Protein AF-A0A5N7JYY6-F1 (afdb_monomer)

Radius of gyration: 16.92 Å; Cα contacts (8 Å, |Δi|>4): 28; chains: 1; bounding box: 33×27×46 Å

Solvent-accessible surface area (backbone atoms only — not comparable to full-atom values): 3465 Å² total; per-residue (Å²): 110,68,68,58,55,51,51,55,50,45,63,68,37,45,63,32,46,68,40,76,68,89,67,17,70,61,37,23,55,51,23,49,50,52,43,52,50,50,56,53,50,63,64,48,51,76,48,50,64,54,52,52,5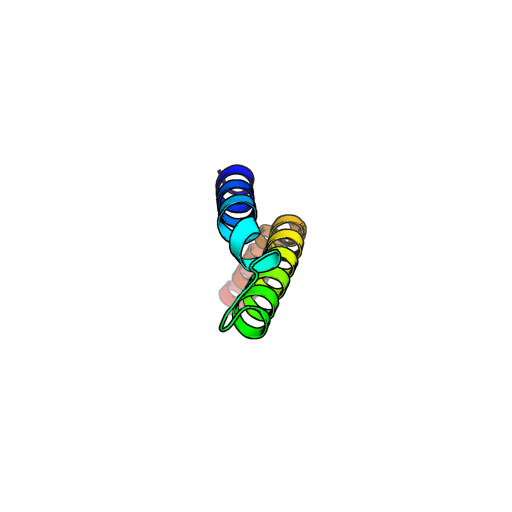1,52,51,52,54,60,59,72,74,108

pLDDT: mean 93.96, std 7.2, range [51.59, 97.31]

Mean predicted aligned error: 4.12 Å

Sequence (62 aa):
PIIMTSLAFILGVVPLAIATGASSASQQAIGTGVIGGMITATLAVVFVPVFFVVVMKLTRKR

Structure (mmCIF, N/CA/C/O backbone):
data_AF-A0A5N7JYY6-F1
#
_entry.id   AF-A0A5N7JYY6-F1
#
loop_
_atom_site.group_PDB
_atom_site.id
_atom_site.type_symbol
_atom_site.label_atom_id
_atom_site.label_alt_id
_atom_site.label_comp_id
_atom_site.label_asym_id
_atom_site.label_entity_id
_atom_site.label_seq_id
_atom_site.pdbx_PDB_ins_code
_atom_site.Cartn_x
_atom_site.Cartn_y
_atom_site.Cartn_z
_atom_site.occupancy
_atom_site.B_iso_or_equiv
_atom_site.auth_seq_id
_atom_site.auth_comp_id
_atom_site.auth_asym_id
_atom_site.auth_atom_id
_atom_site.pdbx_PDB_model_num
ATOM 1 N N . PRO A 1 1 ? 2.235 10.170 9.437 1.00 91.06 1 PRO A N 1
ATOM 2 C CA . PRO A 1 1 ? 3.509 9.554 8.983 1.00 91.06 1 PRO A CA 1
ATOM 3 C C . PRO A 1 1 ? 3.346 8.443 7.928 1.00 91.06 1 PRO A C 1
ATOM 5 O O . PRO A 1 1 ? 4.192 8.362 7.051 1.00 91.06 1 PRO A O 1
ATOM 8 N N . ILE A 1 2 ? 2.276 7.632 7.964 1.00 93.38 2 ILE A N 1
ATOM 9 C CA . ILE A 1 2 ? 2.097 6.481 7.050 1.00 93.38 2 ILE A CA 1
ATOM 10 C C . ILE A 1 2 ? 2.083 6.898 5.573 1.00 93.38 2 ILE A C 1
ATOM 12 O O . ILE A 1 2 ? 2.798 6.325 4.760 1.00 93.38 2 ILE A O 1
ATOM 16 N N . ILE A 1 3 ? 1.318 7.935 5.221 1.00 94.50 3 ILE A N 1
ATOM 17 C CA . ILE A 1 3 ? 1.256 8.423 3.834 1.00 94.50 3 ILE A CA 1
ATOM 18 C C . ILE A 1 3 ? 2.632 8.905 3.357 1.00 94.50 3 ILE A C 1
ATOM 20 O O . ILE A 1 3 ? 3.058 8.559 2.264 1.00 94.50 3 ILE A O 1
ATOM 24 N N . MET A 1 4 ? 3.366 9.631 4.205 1.00 97.31 4 MET A N 1
ATOM 25 C CA . MET A 1 4 ? 4.704 10.138 3.882 1.00 97.31 4 MET A CA 1
ATOM 26 C C . MET A 1 4 ? 5.682 9.003 3.560 1.00 97.31 4 MET A C 1
ATOM 28 O O . MET A 1 4 ? 6.346 9.047 2.530 1.00 97.31 4 MET A O 1
ATOM 32 N N . THR A 1 5 ? 5.754 7.974 4.411 1.00 96.38 5 THR A N 1
ATOM 33 C CA . THR A 1 5 ? 6.668 6.841 4.197 1.00 96.38 5 THR A CA 1
ATOM 34 C C . THR A 1 5 ? 6.267 6.019 2.978 1.00 96.38 5 THR A C 1
ATOM 36 O O . THR A 1 5 ? 7.131 5.569 2.233 1.00 96.38 5 THR A O 1
ATOM 39 N N . SER A 1 6 ? 4.961 5.868 2.744 1.00 93.94 6 SER A N 1
ATOM 40 C CA . SER A 1 6 ? 4.431 5.130 1.594 1.00 93.94 6 SER A CA 1
ATOM 41 C C . SER A 1 6 ? 4.763 5.831 0.278 1.00 93.94 6 SER A C 1
ATOM 43 O O . SER A 1 6 ? 5.261 5.194 -0.645 1.00 93.94 6 SER A O 1
ATOM 45 N N . LEU A 1 7 ? 4.561 7.150 0.207 1.00 95.38 7 LEU A N 1
ATOM 46 C CA . LEU A 1 7 ? 4.891 7.948 -0.975 1.00 95.38 7 LEU A CA 1
ATOM 47 C C . LEU A 1 7 ? 6.399 8.000 -1.226 1.00 95.38 7 LEU A C 1
ATOM 49 O O . LEU A 1 7 ? 6.826 7.821 -2.363 1.00 95.38 7 LEU A O 1
ATOM 53 N N . ALA A 1 8 ? 7.204 8.193 -0.178 1.00 96.50 8 ALA A N 1
ATOM 54 C CA . ALA A 1 8 ? 8.660 8.184 -0.298 1.00 96.50 8 ALA A CA 1
ATOM 55 C C . ALA A 1 8 ? 9.170 6.845 -0.852 1.00 96.50 8 ALA A C 1
ATOM 57 O O . ALA A 1 8 ? 10.010 6.829 -1.749 1.00 96.50 8 ALA A O 1
ATOM 58 N N . PHE A 1 9 ? 8.619 5.727 -0.372 1.00 96.50 9 PHE A N 1
ATOM 59 C CA . PHE A 1 9 ? 8.959 4.408 -0.890 1.00 96.50 9 PHE A CA 1
ATOM 60 C C . PHE A 1 9 ? 8.519 4.233 -2.349 1.00 96.50 9 PHE A C 1
ATOM 62 O O . PHE A 1 9 ? 9.343 3.843 -3.169 1.00 96.50 9 PHE A O 1
ATOM 69 N N . ILE A 1 10 ? 7.262 4.562 -2.689 1.00 96.12 10 ILE A N 1
ATOM 70 C CA . ILE A 1 10 ? 6.729 4.442 -4.059 1.00 96.12 10 ILE A CA 1
ATOM 71 C C . ILE A 1 10 ? 7.598 5.224 -5.045 1.00 96.12 10 ILE A C 1
ATOM 73 O O . ILE A 1 10 ? 8.015 4.671 -6.057 1.00 96.12 10 ILE A O 1
ATOM 77 N N . LEU A 1 11 ? 7.915 6.484 -4.740 1.00 95.94 11 LEU A N 1
ATOM 78 C CA . LEU A 1 11 ? 8.764 7.311 -5.598 1.00 95.94 11 LEU A CA 1
ATOM 79 C C . 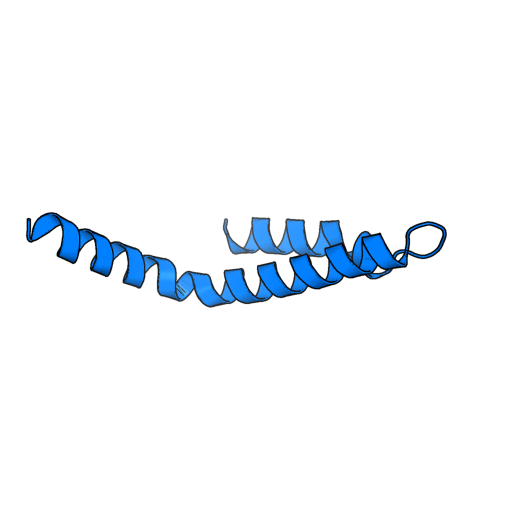LEU A 1 11 ? 10.195 6.762 -5.692 1.00 95.94 11 LEU A C 1
ATOM 81 O O . LEU A 1 11 ? 10.789 6.798 -6.767 1.00 95.94 11 LEU A O 1
ATOM 85 N N . GLY A 1 12 ? 10.724 6.196 -4.60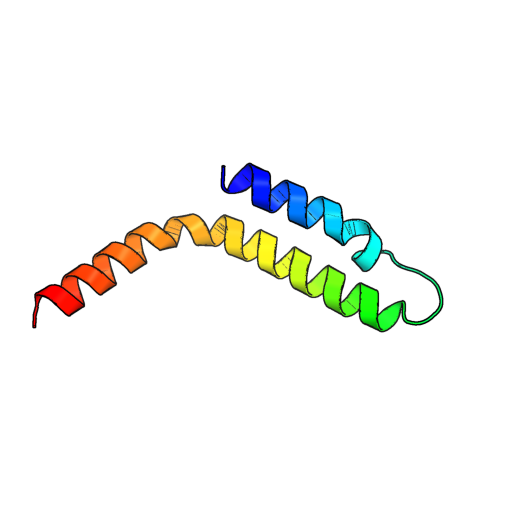5 1.00 96.12 12 GLY A N 1
ATOM 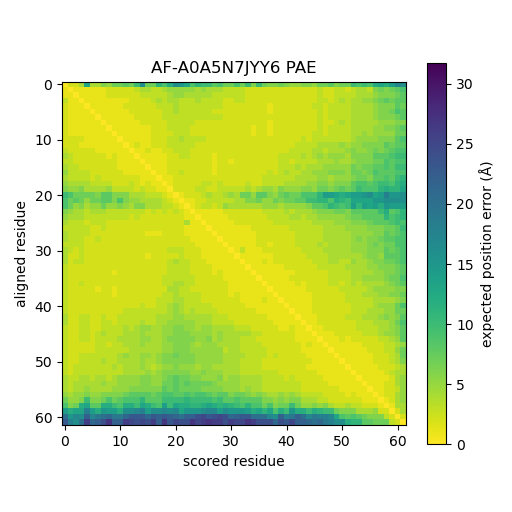86 C CA . GLY A 1 12 ? 12.044 5.566 -4.583 1.00 96.12 12 GLY A CA 1
ATOM 87 C C . GLY A 1 12 ? 12.168 4.328 -5.479 1.00 96.12 12 GLY A C 1
ATOM 88 O O . GLY A 1 12 ? 13.256 4.048 -5.975 1.00 96.12 12 GLY A O 1
ATOM 89 N N . VAL A 1 13 ? 11.070 3.608 -5.735 1.00 96.38 13 VAL A N 1
ATOM 90 C CA . VAL A 1 13 ? 11.057 2.398 -6.582 1.00 96.38 13 VAL A CA 1
ATOM 91 C C . VAL A 1 13 ? 10.623 2.661 -8.030 1.00 96.38 13 VAL A C 1
ATOM 93 O O . VAL A 1 13 ? 10.732 1.760 -8.863 1.00 96.38 13 VAL A O 1
ATOM 96 N N . VAL A 1 14 ? 10.192 3.885 -8.370 1.00 95.88 14 VAL A N 1
ATOM 97 C CA . VAL A 1 14 ? 9.856 4.278 -9.756 1.00 95.88 14 VAL A CA 1
ATOM 98 C C . VAL A 1 14 ? 10.985 3.954 -10.746 1.00 95.88 14 VAL A C 1
ATOM 100 O O . VAL A 1 14 ? 10.675 3.370 -11.784 1.00 95.88 14 VAL A O 1
ATOM 103 N N . PRO A 1 15 ? 12.277 4.232 -10.461 1.00 95.00 15 PRO A N 1
ATOM 104 C CA . PRO A 1 15 ? 13.361 3.904 -11.388 1.0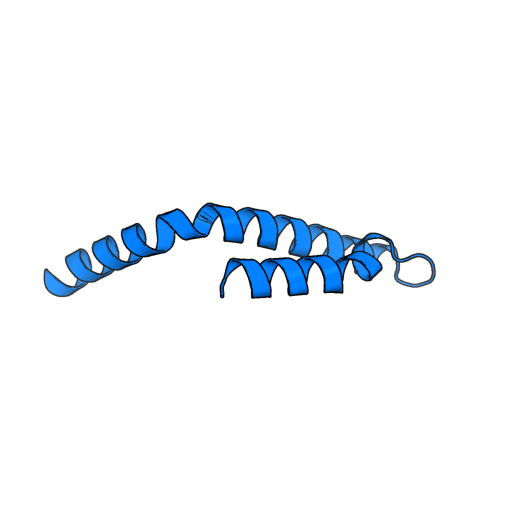0 95.00 15 PRO A CA 1
ATOM 105 C C . PRO A 1 15 ? 13.466 2.408 -11.705 1.00 95.00 15 PRO A C 1
ATOM 107 O O . PRO A 1 15 ? 13.8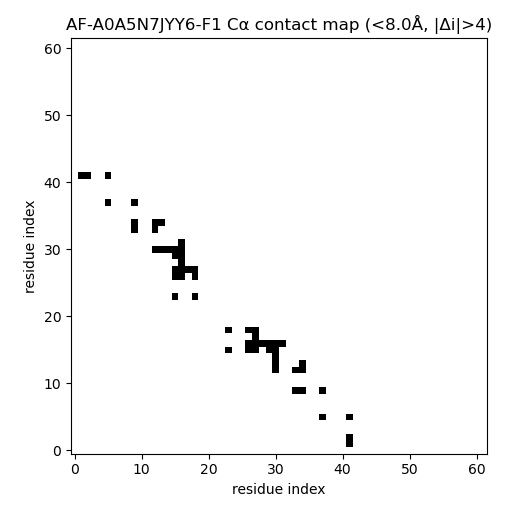18 2.049 -12.822 1.00 95.00 15 PRO A O 1
ATOM 110 N N . LEU A 1 16 ? 13.116 1.535 -10.754 1.00 93.75 16 LEU A N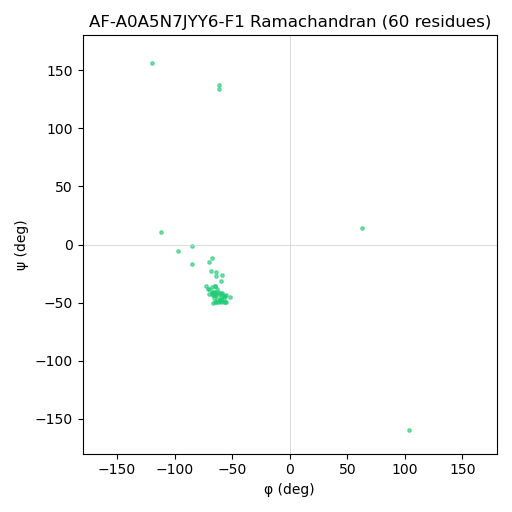 1
ATOM 111 C CA . LEU A 1 16 ? 13.068 0.084 -10.958 1.00 93.75 16 LEU A CA 1
ATOM 112 C C . LEU A 1 16 ? 11.948 -0.304 -11.930 1.00 93.75 16 LEU A C 1
ATOM 114 O O . LEU A 1 16 ? 12.149 -1.141 -12.806 1.00 93.75 16 LEU A O 1
ATOM 118 N N . ALA A 1 17 ? 10.786 0.343 -11.806 1.00 93.50 17 ALA A N 1
ATOM 119 C CA . ALA A 1 17 ? 9.625 0.095 -12.658 1.00 93.50 17 ALA A CA 1
ATOM 120 C C . ALA A 1 17 ? 9.822 0.552 -14.115 1.00 93.50 17 ALA A C 1
ATOM 122 O O . ALA A 1 17 ? 9.156 0.027 -15.003 1.00 93.50 17 ALA A O 1
ATOM 123 N N . ILE A 1 18 ? 10.737 1.493 -14.368 1.00 95.56 18 ILE A N 1
ATOM 124 C CA . ILE A 1 18 ? 11.085 1.978 -15.717 1.00 95.56 18 ILE A CA 1
ATOM 125 C C . ILE A 1 18 ? 12.503 1.578 -16.153 1.00 95.56 18 ILE A C 1
ATOM 127 O O . ILE A 1 18 ? 13.009 2.091 -17.151 1.00 95.56 18 ILE A O 1
ATOM 131 N N . ALA A 1 19 ? 13.166 0.688 -15.408 1.00 95.19 19 ALA A N 1
ATOM 132 C CA . ALA A 1 19 ? 14.553 0.318 -15.658 1.00 95.19 19 ALA A CA 1
ATOM 133 C C . ALA A 1 19 ? 14.719 -0.317 -17.044 1.00 95.19 19 ALA A C 1
ATOM 135 O O . ALA A 1 19 ? 13.980 -1.229 -17.414 1.00 95.19 19 ALA A O 1
ATOM 136 N N . THR A 1 20 ? 15.733 0.113 -17.791 1.00 92.88 20 THR A N 1
ATOM 137 C CA . THR A 1 20 ? 16.119 -0.450 -19.092 1.00 92.88 20 THR A CA 1
ATOM 138 C C . THR A 1 20 ? 17.553 -0.987 -19.030 1.00 92.88 20 THR A C 1
ATOM 140 O O . THR A 1 20 ? 18.336 -0.597 -18.166 1.00 92.88 20 THR A O 1
ATOM 143 N N . GLY A 1 21 ? 17.899 -1.934 -19.910 1.00 92.56 21 GLY A N 1
ATOM 144 C CA . GLY A 1 21 ? 19.213 -2.594 -19.924 1.00 92.56 21 GLY A CA 1
ATOM 145 C C . GLY A 1 21 ? 19.206 -4.015 -19.350 1.00 92.56 21 GLY A C 1
ATOM 146 O O . GLY A 1 21 ? 18.168 -4.684 -19.308 1.00 92.56 21 GLY A O 1
ATOM 147 N N . ALA A 1 22 ? 20.377 -4.506 -18.941 1.00 91.25 22 ALA A N 1
ATOM 148 C CA . ALA A 1 22 ? 20.523 -5.853 -18.393 1.00 91.25 22 ALA A CA 1
ATOM 149 C C . ALA A 1 22 ? 19.696 -6.016 -17.105 1.00 91.25 22 ALA A C 1
ATOM 151 O O . ALA A 1 22 ? 19.678 -5.131 -16.253 1.00 91.25 22 ALA A O 1
ATOM 152 N N . SER A 1 23 ? 19.003 -7.149 -16.959 1.00 92.00 23 SER A N 1
ATOM 153 C CA . SER A 1 23 ? 18.100 -7.422 -15.825 1.00 92.00 23 SER A CA 1
ATOM 154 C C . SER A 1 23 ? 16.887 -6.475 -15.705 1.00 92.00 23 SER A C 1
ATOM 156 O O . SER A 1 23 ? 16.195 -6.474 -14.689 1.00 92.00 23 SER A O 1
ATOM 158 N N . SER A 1 24 ? 16.577 -5.689 -16.744 1.00 93.19 24 SER A N 1
ATOM 159 C CA . SER A 1 24 ? 15.413 -4.785 -16.759 1.00 93.19 24 SER A CA 1
ATOM 160 C C . SER A 1 24 ? 14.098 -5.505 -16.467 1.00 93.19 24 SER A C 1
ATOM 162 O O . SER A 1 24 ? 13.333 -5.035 -15.636 1.00 93.19 24 SER A O 1
ATOM 164 N N . ALA A 1 25 ? 13.868 -6.681 -17.057 1.00 94.69 25 ALA A N 1
ATOM 165 C CA . ALA A 1 25 ? 12.663 -7.472 -16.799 1.00 94.69 25 ALA A CA 1
ATOM 166 C C . ALA A 1 25 ? 12.482 -7.808 -15.306 1.00 94.69 25 ALA A C 1
ATOM 168 O O . ALA A 1 25 ? 11.391 -7.645 -14.763 1.00 94.69 25 ALA A O 1
ATOM 169 N N . SER A 1 26 ? 13.554 -8.213 -14.618 1.00 95.62 26 SER A N 1
ATOM 170 C CA . SER A 1 26 ? 13.523 -8.524 -13.184 1.00 95.62 26 SER A CA 1
ATOM 171 C C . SER A 1 26 ? 13.279 -7.275 -12.335 1.00 95.62 26 SER A C 1
ATOM 173 O O . SER A 1 26 ? 12.487 -7.304 -11.394 1.00 95.62 26 SER A O 1
ATOM 175 N N . GLN A 1 27 ? 13.931 -6.162 -12.681 1.00 96.00 27 GLN A N 1
ATOM 176 C CA . GLN A 1 27 ? 13.762 -4.888 -11.978 1.00 96.00 27 GLN A CA 1
ATOM 177 C C . GLN A 1 27 ? 12.347 -4.330 -12.137 1.00 96.00 27 GLN A C 1
ATOM 179 O O . GLN A 1 27 ? 11.736 -3.930 -11.146 1.00 96.00 27 GLN A O 1
ATOM 184 N N . GLN A 1 28 ? 11.800 -4.380 -13.352 1.00 96.62 28 GLN A N 1
ATOM 185 C CA . GLN A 1 28 ? 10.436 -3.952 -13.634 1.00 96.62 28 GLN A CA 1
ATOM 186 C C . GLN A 1 28 ? 9.415 -4.844 -12.930 1.00 96.62 28 GLN A C 1
ATOM 188 O O . GLN A 1 28 ? 8.470 -4.312 -12.351 1.00 96.62 28 GLN A O 1
ATOM 193 N N . ALA A 1 29 ? 9.615 -6.169 -12.918 1.00 96.06 29 ALA A N 1
ATOM 194 C CA . ALA A 1 29 ? 8.731 -7.112 -12.232 1.00 96.06 29 ALA A CA 1
ATOM 195 C C . ALA A 1 29 ? 8.646 -6.826 -10.725 1.00 96.06 29 ALA A C 1
ATOM 197 O O . ALA A 1 29 ? 7.552 -6.767 -10.162 1.00 96.06 29 ALA A O 1
ATOM 198 N N . ILE A 1 30 ? 9.790 -6.584 -10.076 1.00 95.62 30 ILE A N 1
ATOM 199 C CA . ILE A 1 30 ? 9.816 -6.198 -8.660 1.00 95.62 30 ILE A CA 1
ATOM 200 C C . ILE A 1 30 ? 9.179 -4.817 -8.487 1.00 95.62 30 ILE A C 1
ATOM 202 O O . ILE A 1 30 ? 8.278 -4.672 -7.666 1.00 95.62 30 ILE A O 1
ATOM 206 N N . GLY A 1 31 ? 9.604 -3.823 -9.275 1.00 95.12 31 GLY A N 1
ATOM 207 C CA . GLY A 1 31 ? 9.149 -2.434 -9.188 1.00 95.12 31 GLY A CA 1
ATOM 208 C C . GLY A 1 31 ? 7.633 -2.288 -9.319 1.00 95.12 31 GLY A C 1
ATOM 209 O O . GLY A 1 31 ? 6.993 -1.680 -8.464 1.00 95.12 31 GLY A O 1
ATOM 210 N N . THR A 1 32 ? 7.030 -2.899 -10.338 1.00 95.56 32 THR A N 1
ATOM 211 C CA . THR A 1 32 ? 5.567 -2.889 -10.510 1.00 95.56 32 THR A CA 1
ATOM 212 C C . THR A 1 32 ? 4.848 -3.629 -9.388 1.00 95.56 32 THR A C 1
ATOM 214 O O . THR A 1 32 ? 3.850 -3.117 -8.874 1.00 95.56 32 THR A O 1
ATOM 217 N N . GLY A 1 33 ? 5.372 -4.778 -8.950 1.00 96.25 33 GLY A N 1
ATOM 218 C CA . GLY A 1 33 ? 4.803 -5.538 -7.838 1.00 96.25 33 GLY A CA 1
ATOM 219 C C . GLY A 1 33 ? 4.755 -4.735 -6.537 1.00 96.25 33 GLY A C 1
ATOM 220 O O . GLY A 1 33 ? 3.707 -4.649 -5.892 1.00 96.25 33 GLY A O 1
ATOM 221 N N . VAL A 1 34 ? 5.861 -4.087 -6.165 1.00 96.69 34 VAL A N 1
ATOM 222 C CA . VAL A 1 34 ? 5.929 -3.314 -4.916 1.00 96.69 34 VAL A CA 1
ATOM 223 C C . VAL A 1 34 ? 5.129 -2.012 -4.985 1.00 96.69 34 VAL A C 1
ATOM 225 O O . VAL A 1 34 ? 4.500 -1.650 -3.993 1.00 96.69 34 VAL A O 1
ATOM 228 N N . ILE A 1 35 ? 5.082 -1.328 -6.137 1.00 96.81 35 ILE A N 1
ATOM 229 C CA . ILE A 1 35 ? 4.263 -0.116 -6.313 1.00 96.81 35 ILE A CA 1
ATOM 230 C C . ILE A 1 35 ? 2.782 -0.455 -6.134 1.00 96.81 35 ILE A C 1
ATOM 232 O O . ILE A 1 35 ? 2.093 0.196 -5.345 1.00 96.81 35 ILE A O 1
ATOM 236 N N . GLY A 1 36 ? 2.303 -1.505 -6.808 1.00 95.81 36 GLY A N 1
ATOM 237 C CA . GLY A 1 36 ? 0.929 -1.980 -6.654 1.00 95.81 36 GLY A CA 1
ATOM 238 C C . GLY A 1 36 ? 0.629 -2.381 -5.209 1.00 95.81 36 GLY A C 1
ATOM 239 O O . GLY A 1 36 ? -0.361 -1.928 -4.628 1.00 95.81 36 GLY A O 1
ATOM 240 N N . GLY A 1 37 ? 1.522 -3.157 -4.587 1.00 96.44 37 GLY A N 1
ATOM 241 C CA . GLY A 1 37 ? 1.397 -3.570 -3.189 1.00 96.44 37 GLY A CA 1
ATOM 242 C C . GLY A 1 37 ? 1.279 -2.387 -2.228 1.00 96.44 37 GLY A C 1
ATOM 243 O O . GLY A 1 37 ? 0.399 -2.376 -1.371 1.00 96.44 37 GLY A O 1
ATOM 244 N N . MET A 1 38 ? 2.094 -1.348 -2.411 1.00 97.19 38 MET A N 1
ATOM 245 C CA . MET A 1 38 ? 2.087 -0.168 -1.545 1.00 97.19 38 MET A CA 1
ATOM 246 C C . MET A 1 38 ? 0.854 0.713 -1.722 1.00 97.19 38 MET A C 1
ATOM 248 O O . MET A 1 38 ? 0.319 1.207 -0.726 1.00 97.19 38 MET A O 1
ATOM 252 N N . ILE A 1 39 ? 0.356 0.883 -2.950 1.00 96.00 39 ILE A N 1
ATOM 253 C CA . ILE A 1 39 ? -0.914 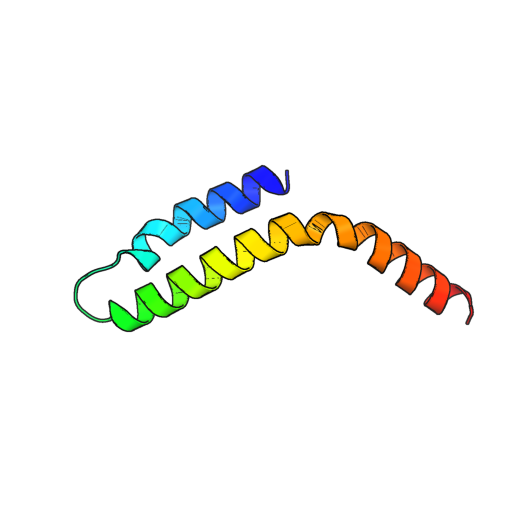1.587 -3.193 1.00 96.00 39 ILE A CA 1
ATOM 254 C C . ILE A 1 39 ? -2.049 0.850 -2.478 1.00 96.00 39 ILE A C 1
ATOM 256 O O . ILE A 1 39 ? -2.815 1.455 -1.725 1.00 96.00 39 ILE A O 1
ATOM 260 N N . THR A 1 40 ? -2.106 -0.471 -2.644 1.00 96.25 40 THR A N 1
ATOM 261 C CA . THR A 1 40 ? -3.143 -1.307 -2.028 1.00 96.25 40 THR A CA 1
ATOM 262 C C . THR A 1 40 ? -3.046 -1.280 -0.500 1.00 96.25 40 THR A C 1
ATOM 264 O O . THR A 1 40 ? -4.056 -1.099 0.177 1.00 96.25 40 THR A O 1
ATOM 267 N N . ALA A 1 41 ? -1.837 -1.376 0.061 1.00 95.12 41 ALA A N 1
ATOM 268 C CA . ALA A 1 41 ? -1.593 -1.306 1.503 1.00 95.12 41 ALA A CA 1
ATOM 269 C C . ALA A 1 41 ? -1.974 0.058 2.099 1.00 95.12 41 ALA A C 1
ATOM 271 O O . ALA A 1 41 ? -2.548 0.122 3.187 1.00 95.12 41 ALA A O 1
ATOM 272 N N . THR A 1 42 ? -1.704 1.147 1.373 1.00 94.81 42 THR A N 1
ATOM 273 C CA . THR A 1 42 ? -2.069 2.505 1.801 1.00 94.81 42 THR A CA 1
ATOM 274 C C . THR A 1 42 ? -3.585 2.656 1.920 1.00 94.81 42 THR A C 1
ATOM 276 O O . THR A 1 42 ? -4.071 3.226 2.895 1.00 94.81 42 THR A O 1
ATOM 279 N N . LEU A 1 43 ? -4.344 2.093 0.974 1.00 94.50 43 LEU A N 1
ATOM 280 C CA . LEU A 1 43 ? -5.809 2.064 1.040 1.00 94.50 43 LEU A CA 1
ATOM 281 C C . LEU A 1 43 ? -6.314 1.118 2.136 1.00 94.50 43 LEU A C 1
ATOM 283 O O . LEU A 1 43 ? -7.256 1.445 2.854 1.00 94.50 43 LEU A O 1
ATOM 287 N N . ALA A 1 44 ? -5.659 -0.030 2.316 1.00 96.06 44 ALA A N 1
ATOM 288 C CA . ALA A 1 44 ? -6.026 -1.020 3.323 1.00 96.06 44 ALA A CA 1
ATOM 289 C C . ALA A 1 44 ? -5.802 -0.543 4.769 1.00 96.06 44 ALA A C 1
ATOM 291 O O . ALA A 1 44 ? -6.308 -1.167 5.704 1.00 96.06 44 ALA A O 1
ATOM 292 N N . VAL A 1 45 ? -5.094 0.573 4.983 1.00 95.75 45 VAL A N 1
ATOM 293 C CA . VAL A 1 45 ? -4.787 1.080 6.327 1.00 95.75 45 VAL A CA 1
ATOM 294 C C . VAL A 1 45 ? -6.044 1.371 7.155 1.00 95.75 45 VAL A C 1
ATOM 296 O O . VAL A 1 45 ? -6.013 1.251 8.379 1.00 95.75 45 VAL A O 1
ATOM 299 N N . VAL A 1 46 ? -7.173 1.672 6.504 1.00 94.88 46 VAL A N 1
ATOM 300 C CA . VAL A 1 46 ? -8.472 1.888 7.168 1.00 94.88 46 VAL A CA 1
ATOM 301 C C . VAL A 1 46 ? -8.995 0.634 7.875 1.00 94.88 46 VAL A C 1
ATOM 303 O O . VAL A 1 46 ? -9.758 0.742 8.832 1.00 94.88 46 VAL A O 1
ATOM 306 N N . PHE A 1 47 ? -8.563 -0.555 7.446 1.00 96.12 47 PHE A N 1
ATOM 307 C CA . PHE A 1 47 ? -8.946 -1.826 8.059 1.00 96.12 47 PHE A CA 1
ATOM 308 C C . PHE A 1 47 ? -8.068 -2.200 9.257 1.00 96.12 47 PHE A C 1
ATOM 310 O O . PHE A 1 47 ? -8.476 -3.027 10.071 1.00 96.12 47 PHE A O 1
ATOM 317 N N . VAL A 1 48 ? -6.891 -1.586 9.420 1.00 96.25 48 VAL A N 1
ATOM 318 C CA . VAL A 1 48 ? -5.957 -1.906 10.514 1.00 96.25 48 VAL A CA 1
ATOM 319 C C . VAL A 1 48 ? -6.603 -1.744 11.902 1.00 96.25 48 VAL A C 1
ATOM 321 O O . VAL A 1 48 ? -6.496 -2.677 12.703 1.00 96.25 48 VAL A O 1
ATOM 324 N N . PRO A 1 49 ? -7.345 -0.658 12.211 1.00 96.06 49 PRO A N 1
ATOM 325 C CA . PRO A 1 49 ? -8.037 -0.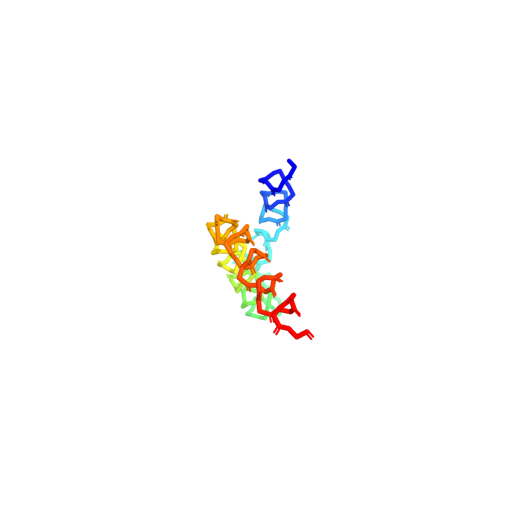531 13.495 1.00 96.06 49 PRO A CA 1
ATOM 326 C C . PRO A 1 49 ? -9.139 -1.579 13.688 1.00 96.06 49 PRO A C 1
ATOM 328 O O . PRO A 1 49 ? -9.332 -2.079 14.796 1.00 96.06 49 PRO A O 1
ATOM 331 N N . VAL A 1 50 ? -9.846 -1.944 12.612 1.00 96.94 50 VAL A N 1
ATOM 332 C CA . VAL A 1 50 ? -10.896 -2.972 12.651 1.00 96.94 50 VAL A CA 1
ATOM 333 C C . VAL A 1 50 ? -10.287 -4.322 13.017 1.00 96.94 50 VAL A C 1
ATOM 335 O O . VAL A 1 50 ? -10.751 -4.965 13.958 1.00 96.94 50 VAL A O 1
ATOM 338 N N . PHE A 1 51 ? -9.205 -4.720 12.342 1.00 96.31 51 PHE A N 1
ATOM 339 C CA . PHE A 1 51 ? -8.486 -5.953 12.657 1.00 96.31 51 PHE A CA 1
ATOM 340 C C . PHE A 1 51 ? -7.931 -5.947 14.081 1.00 96.31 51 PHE A C 1
ATOM 342 O O . PHE A 1 51 ? -8.086 -6.941 14.788 1.00 96.31 51 PHE A O 1
ATOM 349 N N . PHE A 1 52 ? -7.367 -4.826 14.538 1.00 96.19 52 PHE A N 1
ATOM 350 C CA . PHE A 1 52 ? -6.885 -4.690 15.913 1.00 96.19 52 PHE A CA 1
ATOM 351 C C . PHE A 1 52 ? -7.995 -4.966 16.938 1.00 96.19 52 PHE A C 1
ATOM 353 O O . PHE A 1 52 ? -7.817 -5.780 17.845 1.00 96.19 52 PHE A O 1
ATOM 360 N N . VAL A 1 53 ? -9.169 -4.346 16.773 1.00 96.81 53 VAL A N 1
ATOM 361 C CA . VAL A 1 53 ? -10.308 -4.539 17.685 1.00 96.81 53 VAL A CA 1
ATOM 362 C C . VAL A 1 53 ? -10.855 -5.966 17.613 1.00 96.81 53 VAL A C 1
ATOM 364 O O . VAL A 1 53 ? -11.178 -6.542 18.651 1.00 96.81 53 VAL A O 1
ATOM 367 N N . VAL A 1 54 ? -10.964 -6.550 16.417 1.00 96.75 54 VAL A N 1
ATOM 368 C CA . VAL A 1 54 ? -11.448 -7.928 16.230 1.00 96.75 54 VAL A CA 1
ATOM 369 C C . VAL A 1 54 ? -10.527 -8.927 16.928 1.00 96.75 54 VAL A C 1
ATOM 371 O O . VAL A 1 54 ? -11.008 -9.748 17.709 1.00 96.75 54 VAL A O 1
ATOM 374 N N . VAL A 1 55 ? -9.214 -8.821 16.713 1.00 96.69 55 VAL A N 1
ATOM 375 C CA . VAL A 1 55 ? -8.221 -9.696 17.351 1.00 96.69 55 VAL A CA 1
ATOM 376 C C . VAL A 1 55 ? -8.242 -9.514 18.868 1.00 96.69 55 VAL A C 1
ATOM 378 O O . VAL A 1 55 ? -8.352 -10.499 19.591 1.00 96.69 55 VAL A O 1
ATOM 381 N N . MET A 1 56 ? -8.242 -8.275 19.370 1.00 96.38 56 MET A N 1
ATOM 382 C CA . MET A 1 56 ? -8.325 -8.000 20.812 1.00 96.38 56 MET A CA 1
ATOM 383 C C . MET A 1 56 ? -9.589 -8.583 21.454 1.00 96.38 56 MET A C 1
ATOM 385 O O . MET A 1 56 ? -9.524 -9.147 22.547 1.00 96.38 56 MET A O 1
ATOM 389 N N . LYS A 1 57 ? -10.745 -8.482 20.785 1.00 94.69 57 LYS A N 1
ATOM 390 C CA . LYS A 1 57 ? -12.004 -9.067 21.270 1.00 94.69 57 LYS A CA 1
ATOM 391 C C . LYS A 1 57 ? -11.963 -10.593 21.289 1.00 94.69 57 LYS A C 1
ATOM 393 O O . LYS A 1 57 ? -12.469 -11.180 22.239 1.00 94.69 57 LYS A O 1
ATOM 398 N N . LEU A 1 58 ? -11.385 -11.227 20.268 1.00 95.56 58 LEU A N 1
ATOM 399 C CA . LEU A 1 58 ? -11.241 -12.684 20.207 1.00 95.56 58 LEU A CA 1
ATOM 400 C C . LEU A 1 58 ? -10.288 -13.200 21.290 1.00 95.56 58 LEU A C 1
ATOM 402 O O . LEU A 1 58 ? -10.608 -14.179 21.958 1.00 95.56 58 LEU A O 1
ATOM 406 N N . THR A 1 59 ? -9.166 -12.511 21.504 1.00 94.62 59 THR A N 1
ATOM 407 C CA . THR A 1 59 ? -8.164 -12.893 22.506 1.00 94.62 59 THR A CA 1
ATOM 408 C C . THR A 1 59 ? -8.667 -12.688 23.933 1.00 94.62 59 THR A C 1
ATOM 410 O O . THR A 1 59 ? -8.483 -13.572 24.755 1.00 94.62 59 THR A O 1
ATOM 413 N N . ARG A 1 60 ? -9.355 -11.575 24.233 1.00 85.75 60 ARG A N 1
ATOM 414 C CA . ARG A 1 60 ? -9.908 -11.290 25.575 1.00 85.75 60 ARG A CA 1
ATOM 415 C C . ARG A 1 60 ? -11.094 -12.187 25.963 1.00 85.75 60 ARG A C 1
ATOM 417 O O . ARG A 1 60 ? -11.504 -12.196 27.118 1.00 85.75 60 ARG A O 1
ATOM 424 N N . LYS A 1 61 ? -11.700 -12.887 25.000 1.00 60.53 61 LYS A N 1
ATOM 425 C CA . LYS A 1 61 ? -12.794 -13.840 25.250 1.00 60.53 61 LYS A CA 1
ATOM 426 C C . LYS A 1 61 ? -12.279 -15.237 25.646 1.00 60.53 61 LYS A C 1
ATOM 428 O O . LYS A 1 61 ? -13.099 -16.122 25.882 1.00 60.53 61 LYS A O 1
ATOM 433 N N . ARG A 1 62 ? -10.957 -15.426 25.698 1.00 51.59 62 ARG A N 1
ATOM 434 C CA . ARG A 1 62 ? -10.275 -16.518 26.402 1.00 51.59 62 ARG A CA 1
ATOM 435 C C . ARG A 1 62 ? -9.730 -16.005 27.726 1.00 51.59 62 ARG A C 1
ATOM 437 O O . ARG A 1 62 ? -9.659 -16.840 28.648 1.00 51.59 62 ARG A O 1
#

Foldseek 3Di:
DLVVVLVVVLVVLVCLLVPDDPCNVVSNVVSVVVNVVSVVVVVCVVCVVVVVVVVVVVVVVD

InterPro domains:
  IPR001036 Acriflavin resistance protein [PF00873] (1-55)
  IPR001036 Acriflavin resistance protein [PTHR32063] (1-59)

Secondary structure (DSSP, 8-state):
-HHHHHHHHHHHHHHHHT--STTHHHHHHHHHHHHHHHHHHHHHGGGHHHHHHHHHHHHHT-

Organism: NCBI:txid2607908